Protein AF-A0A7J4QP52-F1 (afdb_monomer_lite)

Secondary structure (DSSP, 8-state):
------SS-TT-HHHHHHH-HHHHHHHHHHHHHHS---EE--S--TTGGG-SS-EEEEEEETTEEEEEE--

Radius of gyration: 12.01 Å; chains: 1; bounding box: 26×24×33 Å

pLDDT: mean 86.51, std 12.39, range [42.88, 97.12]

Foldseek 3Di:
DDDPPQQADWQPVVSVCVVQVVSVVVQVVCCVVPVDGATEGEADDPCLVVDPPQFYWYDDDPPDIDTDGDD

Sequence (71 aa):
MADEELKFARGDLAGVMAAHPHVAEWVRDFEARYGSRPIYYGPLDRDAKKQRPLNLIYITKEPIFVHIYEP

Structure (mmCIF, N/CA/C/O backbone):
data_AF-A0A7J4QP52-F1
#
_entry.id   AF-A0A7J4QP52-F1
#
loop_
_atom_site.group_PDB
_atom_site.id
_atom_site.type_symbol
_atom_site.label_atom_id
_atom_site.label_alt_id
_atom_site.label_comp_id
_atom_site.label_asym_id
_atom_site.label_entity_id
_atom_site.label_seq_id
_atom_site.pdbx_PDB_ins_code
_atom_site.Cartn_x
_atom_site.Cartn_y
_atom_site.Cartn_z
_atom_site.occupancy
_atom_site.B_iso_or_equiv
_atom_site.auth_seq_id
_atom_site.auth_comp_id
_atom_site.auth_asym_id
_atom_site.auth_atom_id
_atom_site.pdbx_PDB_model_num
ATOM 1 N N . MET A 1 1 ? 8.871 16.022 -18.210 1.00 46.59 1 MET A N 1
ATOM 2 C CA . MET A 1 1 ? 8.658 15.164 -17.025 1.00 46.59 1 MET A CA 1
ATOM 3 C C . MET A 1 1 ? 7.737 14.049 -17.495 1.00 46.59 1 MET A C 1
ATOM 5 O O . MET A 1 1 ? 6.553 14.070 -17.196 1.00 46.59 1 MET A O 1
ATOM 9 N N . ALA A 1 2 ? 8.241 13.231 -18.415 1.00 43.38 2 ALA A N 1
ATOM 10 C CA . ALA A 1 2 ? 7.462 12.280 -19.199 1.00 43.38 2 ALA A CA 1
ATOM 11 C C . ALA A 1 2 ? 8.069 10.902 -18.950 1.00 43.38 2 ALA A C 1
ATOM 13 O O . ALA A 1 2 ? 9.292 10.786 -18.998 1.00 43.38 2 ALA A O 1
ATOM 14 N N . ASP A 1 3 ? 7.205 9.941 -18.636 1.00 42.88 3 ASP A N 1
ATOM 15 C CA . ASP A 1 3 ? 7.479 8.508 -18.680 1.00 42.88 3 ASP A CA 1
ATOM 16 C C . ASP A 1 3 ? 8.781 8.046 -18.006 1.00 42.88 3 ASP A C 1
ATOM 18 O O . ASP A 1 3 ? 9.658 7.458 -18.633 1.00 42.88 3 ASP A O 1
ATOM 22 N N . GLU A 1 4 ? 8.878 8.193 -16.681 1.00 50.78 4 GLU A N 1
ATOM 23 C CA . GLU A 1 4 ? 9.371 7.024 -15.944 1.00 50.78 4 GLU A CA 1
ATOM 24 C C . GLU A 1 4 ? 8.237 6.008 -16.042 1.00 50.78 4 GLU A C 1
ATOM 26 O O . GLU A 1 4 ? 7.245 6.108 -15.318 1.00 50.78 4 GLU A O 1
ATOM 31 N N . GLU A 1 5 ? 8.333 5.140 -17.051 1.00 55.22 5 GLU A N 1
ATOM 32 C CA . GLU A 1 5 ? 7.442 4.011 -17.300 1.00 55.22 5 GLU A CA 1
ATOM 33 C C . GLU A 1 5 ? 7.054 3.418 -15.944 1.00 55.22 5 GLU A C 1
ATOM 35 O O . GLU A 1 5 ? 7.922 2.986 -15.180 1.00 55.22 5 GLU A O 1
ATOM 40 N N . LEU A 1 6 ? 5.777 3.539 -15.569 1.00 65.88 6 LEU A N 1
ATOM 41 C CA . LEU A 1 6 ? 5.328 3.148 -14.241 1.00 65.88 6 LEU A CA 1
ATOM 42 C C . LEU A 1 6 ? 5.595 1.657 -14.066 1.00 65.88 6 LEU A C 1
ATOM 44 O O . LEU A 1 6 ? 4.813 0.833 -14.530 1.00 65.88 6 LEU A O 1
ATOM 48 N N . LYS A 1 7 ? 6.706 1.326 -13.393 1.00 79.69 7 LYS A N 1
ATOM 49 C CA . LYS A 1 7 ? 7.193 -0.051 -13.213 1.00 79.69 7 LYS A CA 1
ATOM 50 C C . LYS A 1 7 ? 6.135 -0.976 -12.617 1.00 79.69 7 LYS A C 1
ATOM 52 O O . LYS A 1 7 ? 6.188 -2.181 -12.829 1.00 79.69 7 LYS A O 1
ATOM 57 N N . PHE A 1 8 ? 5.188 -0.402 -11.878 1.00 87.12 8 PHE A N 1
ATOM 58 C CA . PHE A 1 8 ? 4.096 -1.106 -11.229 1.00 87.12 8 PHE A CA 1
ATOM 59 C C . PHE A 1 8 ? 2.778 -0.390 -11.504 1.00 87.12 8 PHE A C 1
ATOM 61 O O . PHE A 1 8 ? 2.679 0.838 -11.413 1.00 87.12 8 PHE A O 1
ATOM 68 N N . ALA A 1 9 ? 1.744 -1.173 -11.795 1.00 87.75 9 ALA A N 1
ATOM 69 C CA . ALA A 1 9 ? 0.389 -0.664 -11.930 1.00 87.75 9 ALA A CA 1
ATOM 70 C C . ALA A 1 9 ? -0.226 -0.377 -10.555 1.00 87.75 9 ALA A C 1
ATOM 72 O O . ALA A 1 9 ? 0.127 -0.983 -9.543 1.00 87.75 9 ALA A O 1
ATOM 73 N N . ARG A 1 10 ? -1.217 0.515 -10.507 1.00 88.38 10 ARG A N 1
ATOM 74 C CA . ARG A 1 10 ? -2.031 0.699 -9.303 1.00 88.38 10 ARG A CA 1
ATOM 75 C C . ARG A 1 10 ? -2.677 -0.631 -8.893 1.00 88.38 10 ARG A C 1
ATOM 77 O O . ARG A 1 10 ? -3.280 -1.312 -9.714 1.00 88.38 10 ARG A O 1
ATOM 84 N N . GLY A 1 11 ? -2.574 -0.970 -7.612 1.00 89.81 11 GLY A N 1
ATOM 85 C CA . GLY A 1 11 ? -3.018 -2.243 -7.047 1.00 89.81 11 GLY A CA 1
ATOM 86 C C . GLY A 1 11 ? -1.964 -3.351 -7.093 1.00 89.81 11 GLY A C 1
ATOM 87 O O . GLY A 1 11 ? -2.110 -4.329 -6.362 1.00 89.81 11 GLY A O 1
ATOM 88 N N . ASP A 1 12 ? -0.876 -3.188 -7.852 1.00 92.81 12 ASP A N 1
ATOM 89 C CA . ASP A 1 12 ? 0.207 -4.174 -7.940 1.00 92.81 12 ASP A CA 1
ATOM 90 C C . ASP A 1 12 ? 1.188 -4.068 -6.761 1.00 92.81 12 ASP A C 1
ATOM 92 O O . ASP A 1 12 ? 2.388 -3.836 -6.902 1.00 92.81 12 ASP A O 1
ATOM 96 N N . LEU A 1 13 ? 0.662 -4.228 -5.545 1.00 93.62 13 LEU A N 1
ATOM 97 C CA . LEU A 1 13 ? 1.500 -4.266 -4.350 1.00 93.62 13 LEU A CA 1
ATOM 98 C C . LEU A 1 13 ? 2.419 -5.498 -4.351 1.00 93.62 13 LEU A C 1
ATOM 100 O O . LEU A 1 13 ? 3.519 -5.435 -3.813 1.00 93.62 13 LEU A O 1
ATOM 104 N N . ALA A 1 14 ? 1.987 -6.608 -4.955 1.00 93.88 14 ALA A N 1
ATOM 105 C CA . ALA A 1 14 ? 2.777 -7.833 -5.022 1.00 93.88 14 ALA A CA 1
ATOM 106 C C . ALA A 1 14 ? 4.063 -7.636 -5.840 1.00 93.88 14 ALA A C 1
ATOM 108 O O . ALA A 1 14 ? 5.136 -8.012 -5.364 1.00 93.88 14 ALA A O 1
ATOM 109 N N . GLY A 1 15 ? 3.976 -6.991 -7.011 1.00 94.00 15 GLY A N 1
ATOM 110 C CA . GLY A 1 15 ? 5.142 -6.622 -7.813 1.00 94.00 15 GLY A CA 1
ATOM 111 C C . GLY A 1 15 ? 6.089 -5.688 -7.060 1.00 94.00 15 GLY A C 1
ATOM 112 O O . GLY A 1 15 ? 7.293 -5.946 -7.004 1.00 94.00 15 GLY A O 1
ATOM 113 N N . VAL A 1 16 ? 5.545 -4.670 -6.383 1.00 93.25 16 VAL A N 1
ATOM 114 C CA . VAL A 1 16 ? 6.337 -3.737 -5.560 1.00 93.25 16 VAL A CA 1
ATOM 115 C C . VAL A 1 16 ? 7.069 -4.475 -4.438 1.00 93.25 16 VAL A C 1
ATOM 117 O O . VAL A 1 16 ? 8.263 -4.267 -4.248 1.00 93.25 16 VAL A O 1
ATOM 120 N N . MET A 1 17 ? 6.387 -5.361 -3.710 1.00 95.12 17 MET A N 1
ATOM 121 C CA . MET A 1 17 ? 6.989 -6.146 -2.627 1.00 95.12 17 MET A CA 1
ATOM 122 C C . MET A 1 17 ? 8.072 -7.107 -3.134 1.00 95.12 17 MET A C 1
ATOM 124 O O . MET A 1 17 ? 9.070 -7.312 -2.446 1.00 95.12 17 MET A O 1
ATOM 128 N N . ALA A 1 18 ? 7.898 -7.684 -4.327 1.00 94.94 18 ALA A N 1
ATOM 129 C CA . ALA A 1 18 ? 8.892 -8.567 -4.933 1.00 94.94 18 ALA A CA 1
ATOM 130 C C . ALA A 1 18 ? 10.158 -7.807 -5.363 1.00 94.94 18 ALA A C 1
ATOM 132 O O . ALA A 1 18 ? 11.266 -8.318 -5.205 1.00 94.94 18 ALA A O 1
ATOM 133 N N . ALA A 1 19 ? 10.004 -6.583 -5.876 1.00 93.62 19 ALA A N 1
ATOM 134 C CA . ALA A 1 19 ? 11.120 -5.738 -6.298 1.00 93.62 19 ALA A CA 1
ATOM 135 C C . ALA A 1 19 ? 11.798 -4.986 -5.138 1.00 93.62 19 ALA A C 1
ATOM 137 O O . ALA A 1 19 ? 12.972 -4.625 -5.234 1.00 93.62 19 ALA A O 1
ATOM 138 N N . HIS A 1 20 ? 11.070 -4.745 -4.044 1.00 93.56 20 HIS A N 1
ATOM 139 C CA . HIS A 1 20 ? 11.510 -3.928 -2.917 1.00 93.56 20 HIS A CA 1
ATOM 140 C C . HIS A 1 20 ? 11.290 -4.665 -1.582 1.00 93.56 20 HIS A C 1
ATOM 142 O O . HIS A 1 20 ? 10.248 -4.489 -0.941 1.00 93.56 20 HIS A O 1
ATOM 148 N N . PRO A 1 21 ? 12.276 -5.461 -1.119 1.00 95.00 21 PRO A N 1
ATOM 149 C CA . PRO A 1 21 ? 12.155 -6.264 0.100 1.00 95.00 21 PRO A CA 1
ATOM 150 C C . PRO A 1 21 ? 11.789 -5.453 1.349 1.00 95.00 21 PRO A C 1
ATOM 152 O O . PRO A 1 21 ? 10.979 -5.902 2.154 1.00 95.00 21 PRO A O 1
ATOM 155 N N . HIS A 1 22 ? 12.297 -4.222 1.474 1.00 94.38 22 HIS A N 1
ATOM 156 C CA . HIS A 1 22 ? 11.981 -3.336 2.599 1.00 94.38 22 HIS A CA 1
ATOM 157 C C . HIS A 1 22 ? 10.502 -2.933 2.642 1.00 94.38 22 HIS A C 1
ATOM 159 O O . HIS A 1 22 ? 9.936 -2.768 3.721 1.00 94.38 22 HIS A O 1
ATOM 165 N N . VAL A 1 23 ? 9.852 -2.806 1.478 1.00 94.81 23 VAL A N 1
ATOM 166 C CA . VAL A 1 23 ? 8.403 -2.570 1.402 1.00 94.81 23 VAL A CA 1
ATOM 167 C C . VAL A 1 23 ? 7.652 -3.819 1.848 1.00 94.81 23 VAL A C 1
ATOM 169 O O . VAL A 1 23 ? 6.660 -3.707 2.563 1.00 94.81 23 VAL A O 1
ATOM 172 N N . ALA A 1 24 ? 8.126 -5.007 1.467 1.00 96.19 24 ALA A N 1
ATOM 173 C CA . ALA A 1 24 ? 7.514 -6.261 1.890 1.00 96.19 24 ALA A 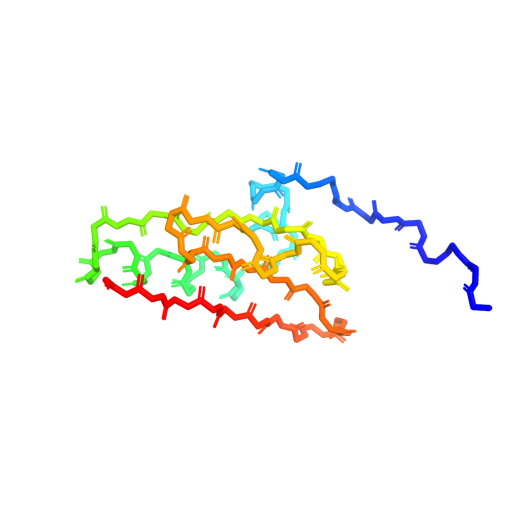CA 1
ATOM 174 C C . ALA A 1 24 ? 7.572 -6.455 3.412 1.00 96.19 24 ALA A C 1
ATOM 176 O O . ALA A 1 24 ? 6.562 -6.820 4.016 1.00 96.19 24 ALA A O 1
ATOM 177 N N . GLU A 1 25 ? 8.723 -6.170 4.028 1.00 97.12 25 GLU A N 1
ATOM 178 C CA . GLU A 1 25 ? 8.891 -6.206 5.484 1.00 97.12 25 GLU A CA 1
ATOM 179 C C . GLU A 1 25 ? 7.954 -5.212 6.175 1.00 97.12 25 GLU A C 1
ATOM 181 O O . GLU A 1 25 ? 7.185 -5.607 7.052 1.00 97.12 25 GLU A O 1
ATOM 186 N N . TRP A 1 26 ? 7.924 -3.960 5.708 1.00 95.94 26 TRP A N 1
ATOM 187 C CA . TRP A 1 26 ? 7.034 -2.938 6.259 1.00 95.94 26 TRP A CA 1
ATOM 188 C C . TRP A 1 26 ? 5.552 -3.326 6.170 1.00 95.94 26 TRP A C 1
ATOM 190 O O . TRP A 1 26 ? 4.820 -3.208 7.152 1.00 95.94 26 TRP A O 1
ATOM 200 N N . VAL A 1 27 ? 5.099 -3.811 5.006 1.00 96.25 27 VAL A N 1
ATOM 201 C CA . VAL A 1 27 ? 3.705 -4.239 4.797 1.00 96.25 27 VAL A CA 1
ATOM 202 C C . VAL A 1 27 ? 3.339 -5.382 5.737 1.00 96.25 27 VAL A C 1
ATOM 204 O O . VAL A 1 27 ? 2.253 -5.357 6.313 1.00 96.25 27 VAL A O 1
ATOM 207 N N . ARG A 1 28 ? 4.233 -6.362 5.918 1.00 96.69 28 ARG A N 1
ATOM 208 C CA . ARG A 1 28 ? 3.992 -7.497 6.816 1.00 96.69 28 ARG A CA 1
ATOM 209 C C . ARG A 1 28 ? 3.844 -7.039 8.266 1.00 96.69 28 ARG A C 1
ATOM 211 O O . ARG A 1 28 ? 2.909 -7.463 8.941 1.00 96.69 28 ARG A O 1
ATOM 218 N N . ASP A 1 29 ? 4.733 -6.166 8.728 1.00 97.06 29 ASP A N 1
ATOM 219 C CA . ASP A 1 29 ? 4.708 -5.664 10.104 1.00 97.06 29 ASP A CA 1
ATOM 220 C C . ASP A 1 29 ? 3.487 -4.761 10.353 1.00 97.06 29 ASP A C 1
ATOM 222 O O . ASP A 1 29 ? 2.855 -4.832 11.411 1.00 97.06 29 ASP A O 1
ATOM 226 N N . PHE A 1 30 ? 3.102 -3.952 9.360 1.00 95.56 30 PHE A N 1
ATOM 227 C CA . PHE A 1 30 ? 1.883 -3.148 9.415 1.00 95.56 30 PHE A CA 1
ATOM 228 C C . PHE A 1 30 ? 0.620 -4.021 9.464 1.00 95.56 30 PHE A C 1
ATOM 230 O O . PHE A 1 30 ? -0.232 -3.809 10.329 1.00 95.56 30 PHE A O 1
ATOM 237 N N . GLU A 1 31 ? 0.506 -5.019 8.584 1.00 95.00 31 GLU A N 1
ATOM 238 C CA . GLU A 1 31 ? -0.642 -5.932 8.536 1.00 95.00 31 GLU A CA 1
ATOM 239 C C . GLU A 1 31 ? -0.774 -6.725 9.844 1.00 95.00 31 GLU A C 1
ATOM 241 O O . GLU A 1 31 ? -1.874 -6.837 10.383 1.00 95.00 31 GLU A O 1
ATOM 246 N N . ALA A 1 32 ? 0.343 -7.177 10.424 1.00 96.12 32 ALA A N 1
ATOM 247 C CA . ALA A 1 32 ? 0.354 -7.840 11.727 1.00 96.12 32 ALA A CA 1
ATOM 248 C C . ALA A 1 32 ? -0.124 -6.925 12.871 1.00 96.12 32 ALA A C 1
ATOM 250 O O . ALA A 1 32 ? -0.743 -7.400 13.824 1.00 96.12 32 ALA A O 1
ATOM 251 N N . ARG A 1 33 ? 0.151 -5.616 12.791 1.00 94.62 33 ARG A N 1
ATOM 252 C CA . ARG A 1 33 ? -0.205 -4.641 13.832 1.00 94.62 33 ARG A CA 1
ATOM 253 C C . ARG A 1 33 ? -1.631 -4.098 13.710 1.00 94.62 33 ARG A C 1
ATOM 255 O O . ARG A 1 33 ? -2.256 -3.840 14.736 1.00 94.62 33 ARG A O 1
ATOM 262 N N . TYR A 1 34 ? -2.125 -3.888 12.491 1.00 92.38 34 TYR A N 1
ATOM 263 C CA . TYR A 1 34 ? -3.394 -3.193 12.228 1.00 92.38 34 TYR A CA 1
ATOM 264 C C . TYR A 1 34 ? -4.452 -4.064 11.536 1.00 92.38 34 TYR A C 1
ATOM 266 O O . TYR A 1 34 ? -5.576 -3.607 11.342 1.00 92.38 34 TYR A O 1
ATOM 274 N N . GLY A 1 35 ? -4.121 -5.299 11.147 1.00 92.38 35 GLY A N 1
ATOM 275 C CA . GLY A 1 35 ? -5.057 -6.249 10.534 1.00 92.38 35 GLY A CA 1
ATOM 276 C C . GLY A 1 35 ? -5.557 -5.849 9.143 1.00 92.38 35 GLY A C 1
ATOM 277 O O . GLY A 1 35 ? -6.505 -6.449 8.641 1.00 92.38 35 GLY A O 1
ATOM 278 N N . SER A 1 36 ? -4.957 -4.831 8.520 1.00 92.12 36 SER A N 1
ATOM 279 C CA . SER A 1 36 ? -5.338 -4.347 7.195 1.00 92.12 36 SER A CA 1
ATOM 280 C C . SER A 1 36 ? -4.122 -4.227 6.285 1.00 92.12 36 SER A C 1
ATOM 282 O O . SER A 1 36 ? -3.040 -3.827 6.715 1.00 92.12 36 SER A O 1
ATOM 284 N N . ARG A 1 37 ? -4.310 -4.562 5.006 1.00 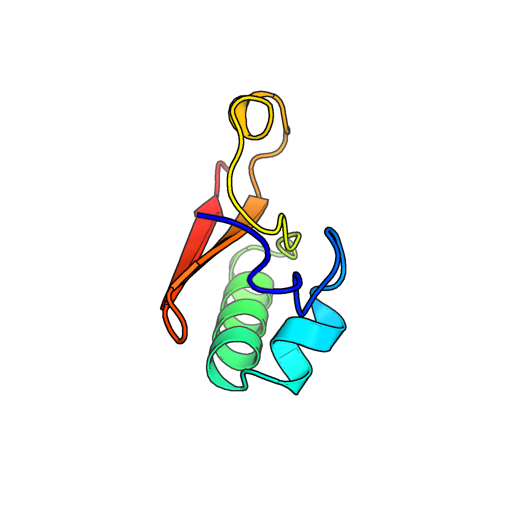93.19 37 ARG A N 1
ATOM 285 C CA . ARG A 1 37 ? -3.258 -4.474 3.995 1.00 93.19 37 ARG A CA 1
ATOM 286 C C . ARG A 1 37 ? -3.389 -3.177 3.195 1.00 93.19 37 ARG A C 1
ATOM 288 O O . ARG A 1 37 ? -4.480 -2.910 2.685 1.00 93.19 37 ARG A O 1
ATOM 295 N N . PRO A 1 38 ? -2.315 -2.384 3.047 1.00 93.94 38 PRO A N 1
ATOM 296 C CA . PRO A 1 38 ? -2.340 -1.200 2.200 1.00 93.94 38 PRO A CA 1
ATOM 297 C C . PRO A 1 38 ? -2.519 -1.556 0.724 1.00 93.94 38 PRO A C 1
ATOM 299 O O . PRO A 1 38 ? -2.205 -2.662 0.287 1.00 93.94 38 PRO A O 1
ATOM 302 N N . ILE A 1 39 ? -2.971 -0.584 -0.064 1.00 93.12 39 ILE A N 1
ATOM 303 C CA . ILE A 1 39 ? -3.047 -0.682 -1.525 1.00 93.12 39 ILE A CA 1
ATOM 304 C C . ILE A 1 39 ? -1.906 0.132 -2.131 1.00 93.12 39 ILE A C 1
ATOM 306 O O . ILE A 1 39 ? -1.697 1.285 -1.758 1.00 93.12 39 ILE A O 1
ATOM 310 N N . TYR A 1 40 ? -1.189 -0.429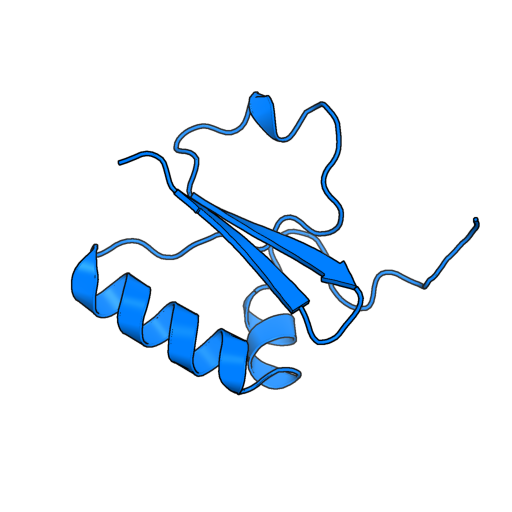 -3.105 1.00 93.44 40 TYR A N 1
ATOM 311 C CA . TYR A 1 40 ? -0.251 0.369 -3.889 1.00 93.44 40 TYR A CA 1
ATOM 312 C C . TYR A 1 40 ? -1.018 1.305 -4.831 1.00 93.44 40 TYR A C 1
ATOM 314 O O . TYR A 1 40 ? -1.773 0.855 -5.691 1.00 93.44 40 TYR A O 1
ATOM 322 N N . TYR A 1 41 ? -0.854 2.612 -4.663 1.00 91.19 41 TYR A N 1
ATOM 323 C CA . TYR A 1 41 ? -1.565 3.621 -5.443 1.00 91.19 41 TYR A CA 1
ATOM 324 C C . TYR A 1 41 ? -0.857 3.956 -6.765 1.00 91.19 41 TYR A C 1
ATOM 326 O O . TYR A 1 41 ? -1.521 4.315 -7.734 1.00 91.19 41 TYR A O 1
ATOM 334 N N . GLY A 1 42 ? 0.472 3.820 -6.820 1.00 87.00 42 GLY A N 1
ATOM 335 C CA . GLY A 1 42 ? 1.289 4.481 -7.844 1.00 87.00 42 GLY A CA 1
ATOM 336 C C . GLY A 1 42 ? 1.554 5.948 -7.476 1.00 87.00 42 GLY A C 1
ATOM 337 O O . GLY A 1 42 ? 1.439 6.293 -6.302 1.00 87.00 42 GLY A O 1
ATOM 3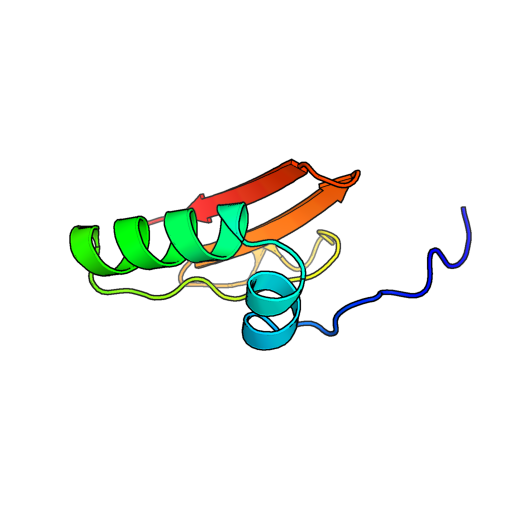38 N N . PRO A 1 43 ? 1.926 6.825 -8.421 1.00 84.56 43 PRO A N 1
ATOM 339 C CA . PRO A 1 43 ? 2.115 8.251 -8.168 1.00 84.56 43 PRO A CA 1
ATOM 340 C C . PRO A 1 43 ? 0.848 8.885 -7.605 1.00 84.56 43 PRO A C 1
ATOM 342 O O . PRO A 1 43 ? -0.254 8.626 -8.085 1.00 84.56 43 PRO A O 1
ATOM 345 N N . LEU A 1 44 ? 1.004 9.735 -6.592 1.00 84.00 44 LEU A N 1
ATOM 346 C CA . LEU A 1 44 ? -0.136 10.395 -5.973 1.00 84.00 44 LEU A CA 1
ATOM 347 C C . LEU A 1 44 ? -0.733 11.441 -6.926 1.00 84.00 44 LEU A C 1
ATOM 349 O O . LEU A 1 44 ? -0.034 12.341 -7.391 1.00 84.00 44 LEU A O 1
ATOM 353 N N . ASP A 1 45 ? -2.040 11.367 -7.153 1.00 84.94 45 ASP A N 1
ATOM 354 C CA . ASP A 1 45 ? -2.802 12.382 -7.876 1.00 84.94 45 ASP A CA 1
ATOM 355 C C . ASP A 1 45 ? -3.895 13.005 -6.982 1.00 84.94 45 ASP A C 1
ATOM 357 O O . ASP A 1 45 ? -4.099 12.619 -5.826 1.00 84.94 45 ASP A O 1
ATOM 361 N N . ARG A 1 46 ? -4.600 14.019 -7.498 1.00 81.62 46 ARG A N 1
ATOM 362 C CA . ARG A 1 46 ? -5.611 14.768 -6.730 1.00 81.62 46 ARG A CA 1
ATOM 363 C C . ARG A 1 46 ? -6.807 13.922 -6.287 1.00 81.62 46 ARG A C 1
ATOM 365 O O . ARG A 1 46 ? -7.479 14.326 -5.334 1.00 81.62 46 ARG A O 1
ATOM 372 N N . ASP A 1 47 ? -7.090 12.803 -6.945 1.00 83.12 47 ASP A N 1
ATOM 373 C CA . ASP A 1 47 ? -8.166 11.877 -6.602 1.00 83.12 47 ASP A CA 1
ATOM 374 C C . ASP A 1 47 ? -7.788 10.905 -5.480 1.00 83.12 47 ASP A C 1
ATOM 376 O O . ASP A 1 47 ? -8.689 10.347 -4.849 1.00 83.12 47 ASP A O 1
ATOM 380 N N . ALA A 1 48 ? -6.505 10.787 -5.117 1.00 80.50 48 ALA A N 1
ATOM 381 C CA . ALA A 1 48 ? -6.074 9.957 -3.988 1.00 80.50 48 ALA A CA 1
ATOM 382 C C . ALA A 1 48 ? -6.780 10.358 -2.680 1.00 80.50 48 ALA A C 1
ATOM 384 O O . ALA A 1 48 ? -7.169 9.505 -1.884 1.00 80.50 48 ALA A O 1
ATOM 385 N N .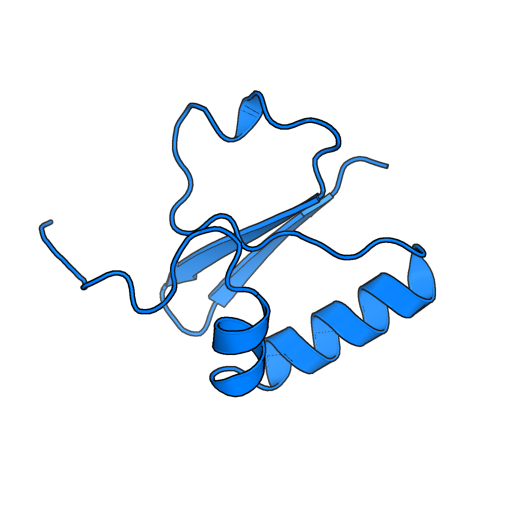 LYS A 1 49 ? -7.068 11.656 -2.501 1.00 79.81 49 LYS A N 1
ATOM 386 C CA . LYS A 1 49 ? -7.806 12.180 -1.338 1.00 79.81 49 LYS A CA 1
ATOM 387 C C . LYS A 1 49 ? -9.247 11.672 -1.227 1.00 79.81 49 LYS A C 1
ATOM 389 O O . LYS A 1 49 ? -9.847 11.837 -0.169 1.00 79.81 49 LYS A O 1
ATOM 394 N N . LYS A 1 50 ? -9.826 11.139 -2.310 1.00 81.81 50 LYS A N 1
ATOM 395 C CA . LYS A 1 50 ? -11.199 10.608 -2.351 1.00 81.81 50 LYS A CA 1
ATOM 396 C C . LYS A 1 50 ? -11.258 9.123 -1.986 1.00 81.81 50 LYS A C 1
ATOM 398 O O . LYS A 1 50 ? -12.347 8.619 -1.736 1.00 81.81 50 LYS A O 1
ATOM 403 N N . GLN A 1 51 ? -10.123 8.419 -1.960 1.00 76.06 51 GLN A N 1
ATOM 404 C CA . GLN A 1 51 ? -10.071 7.030 -1.506 1.00 76.06 51 GLN A CA 1
ATOM 405 C C . GLN A 1 51 ? -10.404 6.970 -0.015 1.00 76.06 51 GLN A C 1
ATOM 407 O O . GLN A 1 51 ? -9.824 7.710 0.781 1.00 76.06 51 GLN A O 1
ATOM 412 N N . ARG A 1 52 ? -11.351 6.109 0.356 1.00 79.25 52 ARG A N 1
ATOM 413 C CA . ARG A 1 52 ? -11.666 5.761 1.742 1.00 79.25 52 ARG A CA 1
ATOM 414 C C 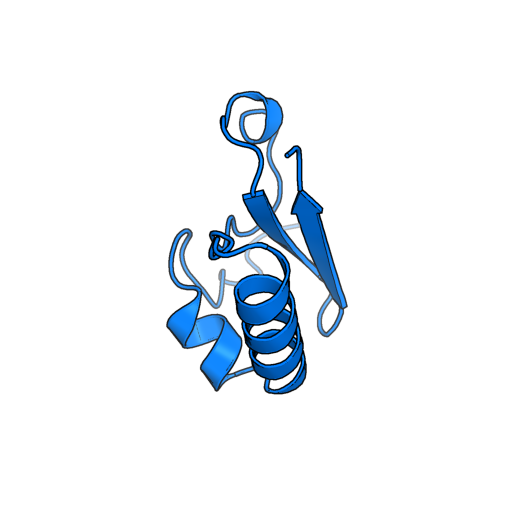. ARG A 1 52 ? -11.953 4.255 1.828 1.00 79.25 52 ARG A C 1
ATOM 416 O O . ARG A 1 52 ? -12.647 3.757 0.940 1.00 79.25 52 ARG A O 1
ATOM 423 N N . PRO A 1 53 ? -11.460 3.545 2.860 1.00 78.19 53 PRO A N 1
ATOM 424 C CA . PRO A 1 53 ? -10.531 4.012 3.899 1.00 78.19 53 PRO A CA 1
ATOM 425 C C . PRO A 1 53 ? -9.155 4.388 3.321 1.00 78.19 53 PRO A C 1
ATOM 427 O O . PRO A 1 53 ? -8.716 3.837 2.310 1.00 78.19 53 PRO A O 1
ATOM 430 N N . LEU A 1 54 ? -8.496 5.382 3.921 1.00 86.06 54 LEU A N 1
ATOM 431 C CA . LEU A 1 54 ? -7.160 5.814 3.506 1.00 86.06 54 LEU A CA 1
ATOM 432 C C . LEU A 1 54 ? -6.152 4.785 4.023 1.00 86.06 54 LEU A C 1
ATOM 434 O O . LEU A 1 54 ? -5.736 4.849 5.169 1.00 86.06 54 LEU A O 1
ATOM 438 N N . ASN A 1 55 ? -5.789 3.816 3.187 1.00 92.88 55 ASN A N 1
ATOM 439 C CA . ASN A 1 55 ? -4.728 2.851 3.471 1.00 92.88 55 ASN A CA 1
ATOM 440 C C . ASN A 1 55 ? -3.924 2.593 2.191 1.00 92.88 55 ASN A C 1
ATOM 442 O O . ASN A 1 55 ? -4.150 1.611 1.479 1.00 92.88 55 ASN A O 1
ATOM 446 N N . LEU A 1 56 ? -3.045 3.535 1.841 1.00 92.12 56 LEU A N 1
ATOM 447 C CA . LEU A 1 56 ? -2.369 3.552 0.544 1.00 92.12 56 LEU A CA 1
ATOM 448 C C . LEU A 1 56 ? -0.861 3.747 0.662 1.00 92.12 56 LEU A C 1
ATOM 450 O O . LEU A 1 56 ? -0.388 4.559 1.453 1.00 92.12 56 LEU A O 1
ATOM 454 N N . ILE A 1 57 ? -0.116 3.013 -0.157 1.00 93.62 57 ILE A N 1
ATOM 455 C CA . ILE A 1 57 ? 1.320 3.195 -0.363 1.00 93.62 57 ILE A CA 1
ATOM 456 C C . ILE A 1 57 ? 1.527 3.829 -1.734 1.00 93.62 57 ILE A C 1
ATOM 458 O O . ILE A 1 57 ? 1.030 3.313 -2.734 1.00 93.62 57 ILE A O 1
ATOM 462 N N . TYR A 1 58 ? 2.286 4.916 -1.798 1.00 91.44 58 TYR A N 1
ATOM 463 C CA . TYR A 1 58 ? 2.685 5.542 -3.056 1.00 91.44 58 TYR A CA 1
ATOM 464 C C . TYR A 1 58 ? 4.195 5.758 -3.114 1.00 91.44 58 TYR A C 1
ATOM 466 O O . TYR A 1 58 ? 4.879 5.839 -2.091 1.00 91.44 58 TYR A O 1
ATOM 474 N N . ILE A 1 59 ? 4.712 5.837 -4.337 1.00 88.19 59 ILE A N 1
ATOM 475 C CA . ILE A 1 59 ? 6.129 6.072 -4.598 1.00 88.19 59 ILE A CA 1
ATOM 476 C C . ILE A 1 59 ? 6.391 7.572 -4.761 1.00 88.19 59 ILE A C 1
ATOM 478 O O . ILE A 1 59 ? 5.635 8.266 -5.442 1.00 88.19 59 ILE A O 1
ATOM 482 N N . THR A 1 60 ? 7.444 8.079 -4.119 1.00 84.19 60 THR A N 1
ATOM 483 C CA . THR A 1 60 ? 7.910 9.465 -4.309 1.00 84.19 60 THR A CA 1
ATOM 484 C C . THR A 1 60 ? 9.121 9.499 -5.230 1.00 84.19 60 THR A C 1
ATOM 486 O O . THR A 1 60 ? 9.120 10.212 -6.229 1.00 84.19 60 THR A O 1
ATOM 489 N N . LYS A 1 61 ? 10.141 8.708 -4.896 1.00 82.12 61 LYS A N 1
ATOM 490 C CA . LYS A 1 61 ? 11.343 8.445 -5.688 1.00 82.12 61 LYS A CA 1
ATOM 491 C C . LYS A 1 61 ? 12.018 7.209 -5.111 1.00 82.12 61 LYS A C 1
ATOM 493 O O . LYS A 1 61 ? 12.177 7.141 -3.896 1.00 82.12 61 LYS A O 1
ATOM 498 N N . GLU A 1 62 ? 12.443 6.259 -5.941 1.00 78.56 62 GLU A N 1
ATOM 499 C CA . GLU A 1 62 ? 13.123 5.056 -5.443 1.00 78.56 62 GLU A CA 1
ATOM 500 C C . GLU A 1 62 ? 14.363 5.411 -4.595 1.00 78.56 62 GLU A C 1
ATOM 502 O O . GLU A 1 62 ? 15.124 6.311 -4.969 1.00 78.56 62 GLU A O 1
ATOM 507 N N . PRO A 1 63 ? 14.585 4.723 -3.455 1.00 85.88 63 PRO A N 1
ATOM 508 C CA . PRO A 1 63 ? 13.818 3.592 -2.903 1.00 85.88 63 PRO A CA 1
ATOM 509 C C . PRO A 1 63 ? 12.717 3.998 -1.892 1.00 85.88 63 PRO A C 1
ATOM 511 O O . PRO A 1 63 ? 12.280 3.170 -1.092 1.00 85.88 63 PRO A O 1
ATOM 514 N N . ILE A 1 64 ? 12.302 5.267 -1.870 1.00 88.62 64 ILE A N 1
ATOM 515 C CA . ILE A 1 64 ? 11.411 5.849 -0.858 1.00 88.62 64 ILE A CA 1
ATOM 516 C C . ILE A 1 64 ? 9.937 5.647 -1.236 1.00 88.62 64 ILE A C 1
ATOM 518 O O . ILE A 1 64 ? 9.467 6.078 -2.293 1.00 88.62 64 ILE A O 1
ATOM 522 N N . PHE A 1 65 ? 9.198 5.051 -0.300 1.00 92.69 65 PHE A N 1
ATOM 523 C CA . PHE A 1 65 ? 7.752 4.863 -0.354 1.00 92.69 65 PHE A CA 1
ATOM 524 C C . PHE A 1 65 ? 7.100 5.560 0.836 1.00 92.69 65 PHE A C 1
ATOM 526 O O . PHE A 1 65 ? 7.661 5.593 1.931 1.00 92.69 65 PHE A O 1
ATOM 533 N N . VAL A 1 66 ? 5.907 6.106 0.621 1.00 92.81 66 VAL A N 1
ATOM 534 C CA . VAL A 1 66 ? 5.112 6.743 1.672 1.00 92.81 66 VAL A CA 1
ATOM 535 C C . VAL A 1 66 ? 3.833 5.949 1.862 1.00 92.81 66 VAL A C 1
ATOM 537 O O . VAL A 1 66 ? 3.128 5.652 0.900 1.00 92.81 66 VAL A O 1
ATOM 540 N N . HIS A 1 67 ? 3.531 5.631 3.116 1.00 94.12 67 HIS A N 1
ATOM 541 C CA . HIS A 1 67 ? 2.286 4.999 3.525 1.00 94.12 67 HIS A CA 1
ATOM 542 C C . HIS A 1 67 ? 1.395 6.026 4.223 1.00 94.12 67 HIS A C 1
ATOM 544 O O . HIS A 1 67 ? 1.815 6.653 5.194 1.00 94.12 67 HIS A O 1
ATOM 550 N N . ILE A 1 68 ? 0.174 6.207 3.721 1.00 91.69 68 ILE A N 1
ATOM 551 C CA . ILE A 1 68 ? -0.868 7.010 4.364 1.00 91.69 68 ILE A CA 1
ATOM 552 C C . ILE A 1 68 ? -1.916 6.057 4.925 1.00 91.69 68 ILE A C 1
ATOM 554 O O . ILE A 1 68 ? -2.495 5.263 4.178 1.00 91.69 68 ILE A O 1
ATOM 558 N N . TYR A 1 69 ? -2.158 6.174 6.228 1.00 91.62 69 TYR A N 1
ATOM 559 C CA . TYR A 1 69 ? -3.135 5.383 6.959 1.00 91.62 69 TYR A CA 1
ATOM 560 C C . TYR A 1 69 ? -4.041 6.280 7.818 1.00 91.62 69 TYR A C 1
ATOM 562 O O . TYR A 1 69 ? -3.545 7.052 8.638 1.00 91.62 69 TYR A O 1
ATOM 570 N N . GLU A 1 70 ? -5.354 6.174 7.620 1.00 87.44 70 GLU A N 1
ATOM 571 C CA . GLU A 1 70 ? -6.418 6.748 8.455 1.00 87.44 70 GLU A CA 1
ATOM 572 C C . GLU A 1 70 ? -7.215 5.566 9.045 1.00 87.44 70 GLU A C 1
ATOM 574 O O . GLU A 1 70 ? -7.875 4.866 8.268 1.00 87.44 70 GLU A O 1
ATOM 579 N N . PRO A 1 71 ? -7.085 5.279 10.356 1.00 78.44 71 PRO A N 1
ATOM 580 C CA . PRO A 1 71 ? -7.805 4.193 11.025 1.00 78.44 71 PRO A CA 1
ATOM 581 C C . PRO A 1 71 ? -9.309 4.453 11.167 1.00 78.44 71 PRO A C 1
ATOM 583 O O . PRO A 1 71 ? -9.708 5.635 11.278 1.00 78.44 71 PRO A O 1
#